Protein AF-A0A3D0C8U3-F1 (afdb_monomer_lite)

pLDDT: mean 95.18, std 4.06, range [73.06, 98.56]

Structure (mmCIF, N/CA/C/O backbone):
data_AF-A0A3D0C8U3-F1
#
_entry.id   AF-A0A3D0C8U3-F1
#
loop_
_atom_site.group_PDB
_atom_site.id
_atom_site.type_symbol
_atom_site.label_atom_id
_atom_site.label_alt_id
_atom_site.label_comp_id
_atom_site.label_asym_id
_atom_site.label_entity_id
_atom_site.label_seq_id
_atom_site.pdbx_PDB_ins_code
_atom_site.Cartn_x
_atom_site.Cartn_y
_atom_site.Cartn_z
_atom_site.occupancy
_atom_site.B_iso_or_equiv
_atom_site.auth_seq_id
_atom_site.auth_comp_id
_atom_site.auth_asym_id
_atom_site.auth_atom_id
_atom_site.pdbx_PDB_model_num
ATOM 1 N N . ASN A 1 1 ? 13.011 18.836 -18.837 1.00 73.06 1 ASN A N 1
ATOM 2 C CA . ASN A 1 1 ? 13.051 18.308 -17.456 1.00 73.06 1 ASN A CA 1
ATOM 3 C C . ASN A 1 1 ? 13.917 17.067 -17.428 1.00 73.06 1 ASN A C 1
ATOM 5 O O . ASN A 1 1 ? 13.676 16.184 -18.240 1.00 73.06 1 ASN A O 1
ATOM 9 N N . THR A 1 2 ? 14.903 17.025 -16.531 1.00 92.88 2 THR A N 1
ATOM 10 C CA . THR A 1 2 ? 15.817 15.886 -16.347 1.00 92.88 2 THR A CA 1
ATOM 11 C C . THR A 1 2 ? 15.632 15.350 -14.932 1.00 92.88 2 THR A C 1
ATOM 13 O O . THR A 1 2 ? 15.610 16.137 -13.989 1.00 92.88 2 THR A O 1
ATOM 16 N N . LEU A 1 3 ? 15.458 14.035 -14.794 1.00 91.06 3 LEU A N 1
ATOM 17 C CA . LEU A 1 3 ? 15.432 13.339 -13.508 1.00 91.06 3 LEU A CA 1
ATOM 18 C C . LEU A 1 3 ? 16.756 12.596 -13.333 1.00 91.06 3 LEU A C 1
ATOM 20 O O . LEU A 1 3 ? 17.182 11.884 -14.241 1.00 91.06 3 LEU A O 1
ATOM 24 N N . GLU A 1 4 ? 17.379 12.756 -12.171 1.00 92.94 4 GLU A N 1
ATOM 25 C CA . GLU A 1 4 ? 18.636 12.106 -11.805 1.00 92.94 4 GLU A CA 1
ATOM 26 C C . GLU A 1 4 ? 18.434 11.302 -10.517 1.00 92.94 4 GLU A C 1
ATOM 28 O O . GLU A 1 4 ? 17.754 11.751 -9.595 1.00 92.94 4 GLU A O 1
ATOM 33 N N . PHE A 1 5 ? 19.004 10.097 -10.465 1.00 92.56 5 PHE A N 1
ATOM 34 C CA . PHE A 1 5 ? 18.946 9.220 -9.299 1.00 92.56 5 PHE A CA 1
ATOM 35 C C . PHE A 1 5 ? 20.350 8.692 -8.985 1.00 92.56 5 PHE A C 1
ATOM 37 O O . PHE A 1 5 ? 21.021 8.160 -9.870 1.00 92.56 5 PHE A O 1
ATOM 44 N N . SER A 1 6 ? 20.775 8.819 -7.726 1.00 93.81 6 SER A N 1
ATOM 45 C CA . SER A 1 6 ? 22.082 8.381 -7.230 1.00 93.81 6 SER A CA 1
ATOM 46 C C . SER A 1 6 ? 21.950 7.623 -5.905 1.00 93.81 6 SER A C 1
ATOM 48 O O . SER A 1 6 ? 21.021 7.842 -5.127 1.00 93.81 6 SER A O 1
ATOM 50 N N . ALA A 1 7 ? 22.879 6.699 -5.659 1.00 93.38 7 ALA A N 1
ATOM 51 C CA . ALA A 1 7 ? 22.956 5.902 -4.440 1.00 93.38 7 ALA A CA 1
ATOM 52 C C . ALA A 1 7 ? 24.423 5.736 -4.018 1.00 93.38 7 ALA A C 1
ATOM 54 O O . ALA A 1 7 ? 25.314 5.713 -4.864 1.00 93.38 7 ALA A O 1
ATOM 55 N N . VAL A 1 8 ? 24.672 5.612 -2.710 1.00 96.00 8 VAL A N 1
ATOM 56 C CA . VAL A 1 8 ? 26.035 5.525 -2.144 1.00 96.00 8 VAL A CA 1
ATOM 57 C C . VAL A 1 8 ? 26.762 4.247 -2.583 1.00 96.00 8 VAL A C 1
ATOM 59 O O . VAL A 1 8 ? 27.970 4.264 -2.799 1.00 96.00 8 VAL A O 1
ATOM 62 N N . ALA A 1 9 ? 26.039 3.134 -2.714 1.00 92.88 9 ALA A N 1
ATOM 63 C CA . ALA A 1 9 ? 26.564 1.848 -3.161 1.00 92.88 9 ALA A CA 1
ATOM 64 C C . ALA A 1 9 ? 25.419 0.955 -3.671 1.00 92.88 9 ALA A C 1
ATOM 66 O O . ALA A 1 9 ? 24.244 1.264 -3.472 1.00 92.88 9 ALA A O 1
ATOM 67 N N . GLY A 1 10 ? 25.767 -0.184 -4.274 1.00 94.19 10 GLY A N 1
ATOM 68 C CA . GLY A 1 10 ? 24.810 -1.162 -4.795 1.00 94.19 10 GLY A CA 1
ATOM 69 C C . GLY A 1 10 ? 24.678 -1.131 -6.318 1.00 94.19 10 GLY A C 1
ATOM 70 O O . GLY A 1 10 ? 25.173 -0.231 -6.996 1.00 94.19 10 GLY A O 1
ATOM 71 N N . ARG A 1 11 ? 24.036 -2.163 -6.876 1.00 94.38 11 ARG A N 1
ATOM 72 C CA . ARG A 1 11 ? 23.794 -2.260 -8.319 1.00 94.38 11 ARG A CA 1
ATOM 73 C C . ARG A 1 11 ? 22.605 -1.387 -8.708 1.00 94.38 11 ARG A C 1
ATOM 75 O O . ARG A 1 11 ? 21.502 -1.587 -8.211 1.00 94.38 11 ARG A O 1
ATOM 82 N N . MET A 1 12 ? 22.821 -0.522 -9.691 1.00 92.81 12 MET A N 1
ATOM 83 C CA . MET A 1 12 ? 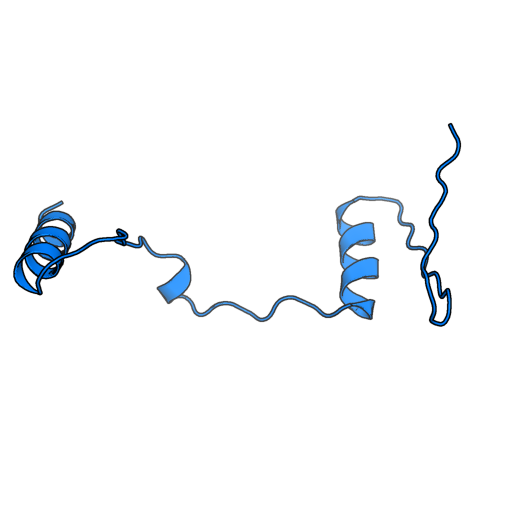21.755 0.219 -10.357 1.00 92.81 12 MET A CA 1
ATOM 84 C C . MET A 1 12 ? 21.073 -0.702 -11.372 1.00 92.81 12 MET A C 1
ATOM 86 O O . MET A 1 12 ? 21.696 -1.153 -12.335 1.00 92.81 12 MET A O 1
ATOM 90 N N . ALA A 1 13 ? 19.807 -1.029 -11.132 1.00 93.00 13 ALA A N 1
ATOM 91 C CA . ALA A 1 13 ? 18.989 -1.829 -12.032 1.00 93.00 13 ALA A CA 1
ATOM 92 C C . ALA A 1 13 ? 17.655 -1.119 -12.251 1.00 93.00 13 ALA A C 1
ATOM 94 O O . ALA A 1 13 ? 17.008 -0.698 -11.295 1.00 93.00 13 ALA A O 1
ATOM 95 N N . TYR A 1 14 ? 17.258 -0.993 -13.515 1.00 93.06 14 TYR A N 1
ATOM 96 C CA . TYR A 1 14 ? 16.045 -0.292 -13.911 1.00 93.06 14 TYR A CA 1
ATOM 97 C C . TYR A 1 14 ? 15.097 -1.264 -14.603 1.00 93.06 14 TYR A C 1
ATOM 99 O O . TYR A 1 14 ? 15.519 -2.049 -15.452 1.00 93.06 14 TYR A O 1
ATOM 107 N N . ILE A 1 15 ? 13.817 -1.180 -14.251 1.00 95.50 15 ILE A N 1
ATOM 108 C CA . ILE A 1 15 ? 12.728 -1.861 -14.947 1.00 95.50 15 ILE A CA 1
ATOM 109 C C . ILE A 1 15 ? 11.758 -0.774 -15.396 1.00 95.50 15 ILE A C 1
ATOM 111 O O . ILE A 1 15 ? 11.314 0.038 -14.585 1.00 95.50 15 ILE A O 1
ATOM 115 N N . VAL A 1 16 ? 11.475 -0.730 -16.696 1.00 96.00 16 VAL A N 1
ATOM 116 C CA . VAL A 1 16 ? 10.585 0.264 -17.299 1.00 96.00 16 VAL A CA 1
ATOM 117 C C . VAL A 1 16 ? 9.308 -0.436 -17.736 1.00 96.00 16 VAL A C 1
ATOM 119 O O . VAL A 1 16 ? 9.359 -1.445 -18.436 1.00 96.00 16 VAL A O 1
ATOM 122 N N . PHE A 1 17 ? 8.167 0.119 -17.337 1.00 97.44 17 PHE A N 1
ATOM 123 C CA . PHE A 1 17 ? 6.844 -0.388 -17.681 1.00 97.44 17 PHE A CA 1
ATOM 124 C C . PHE A 1 17 ? 6.116 0.635 -18.552 1.00 97.44 17 PHE A C 1
ATOM 126 O O . PHE A 1 17 ? 6.146 1.832 -18.268 1.00 97.44 17 PHE A O 1
ATOM 133 N N . SER A 1 18 ? 5.437 0.168 -19.595 1.00 97.44 18 SER A N 1
ATOM 134 C CA . SER A 1 18 ? 4.579 0.990 -20.447 1.00 97.44 18 SER A CA 1
ATOM 135 C C . SER A 1 18 ? 3.302 0.232 -20.805 1.00 97.44 18 SER A C 1
ATOM 137 O O . SER A 1 18 ? 3.274 -1.003 -20.806 1.00 97.44 18 SER A O 1
ATOM 139 N N . ALA A 1 19 ? 2.222 0.971 -21.056 1.00 98.19 19 ALA A N 1
ATOM 140 C CA . ALA A 1 19 ? 0.952 0.432 -21.522 1.00 98.19 19 ALA A CA 1
ATOM 141 C C . ALA A 1 19 ? 0.065 1.543 -22.099 1.00 98.19 19 ALA A C 1
ATOM 143 O O . ALA A 1 19 ? 0.214 2.709 -21.742 1.00 98.19 19 ALA A O 1
ATOM 144 N N . ASP A 1 20 ? -0.917 1.150 -22.908 1.00 98.31 20 ASP A N 1
ATOM 145 C CA . ASP A 1 20 ? -1.878 2.062 -23.548 1.00 98.31 20 ASP A CA 1
ATOM 146 C C . ASP A 1 20 ? -2.953 2.596 -22.579 1.00 98.31 20 ASP A C 1
ATOM 148 O O . ASP A 1 20 ? -3.772 3.436 -22.945 1.00 98.31 20 ASP A O 1
ATOM 152 N N . SER A 1 21 ? -2.990 2.092 -21.339 1.00 98.56 21 SER A N 1
ATOM 153 C CA . SER A 1 21 ? -3.921 2.534 -20.300 1.00 98.56 21 SER A CA 1
ATOM 154 C C . SER A 1 21 ? -3.336 2.374 -18.897 1.00 98.56 21 SER A C 1
ATOM 156 O O . SER A 1 21 ? -2.531 1.474 -18.638 1.00 98.56 21 SER A O 1
ATOM 158 N N . TYR A 1 22 ? -3.790 3.215 -17.963 1.00 98.00 22 TYR A N 1
ATOM 159 C CA . TYR A 1 22 ? -3.368 3.149 -16.561 1.00 98.00 22 TYR A CA 1
ATOM 160 C C . TYR A 1 22 ? -3.621 1.782 -15.899 1.00 98.00 22 TYR A C 1
ATOM 162 O O . TYR A 1 22 ? -2.701 1.278 -15.256 1.00 98.00 22 TYR A O 1
ATOM 170 N N . PRO A 1 23 ? -4.785 1.118 -16.070 1.00 98.00 23 PRO A N 1
ATOM 171 C CA . PRO A 1 23 ? -4.997 -0.206 -15.481 1.00 98.00 23 PRO A CA 1
ATOM 172 C C . PRO A 1 23 ? -3.989 -1.254 -15.970 1.00 98.00 23 PRO A C 1
ATOM 174 O O . PRO A 1 23 ? -3.481 -2.048 -15.181 1.00 98.00 23 PRO A O 1
ATOM 177 N N . LYS A 1 24 ? -3.655 -1.238 -17.266 1.00 98.31 24 LYS A N 1
ATOM 178 C CA . LYS A 1 24 ? -2.683 -2.172 -17.845 1.00 98.31 24 LYS A CA 1
ATOM 179 C C . LYS A 1 24 ? -1.259 -1.858 -17.379 1.00 98.31 24 LYS A C 1
ATOM 181 O O . LYS A 1 24 ? -0.509 -2.784 -17.090 1.00 98.31 24 LYS A O 1
ATOM 186 N N . LEU A 1 25 ? -0.915 -0.576 -17.230 1.00 98.38 25 LEU A N 1
ATOM 187 C CA . LEU A 1 25 ? 0.371 -0.156 -16.667 1.00 98.38 25 LEU A CA 1
ATOM 188 C C . LEU A 1 25 ? 0.556 -0.690 -15.241 1.00 98.38 25 LEU A C 1
ATOM 190 O O . LEU A 1 25 ? 1.603 -1.255 -14.931 1.00 98.38 25 LEU A O 1
ATOM 194 N N . LEU A 1 26 ? -0.470 -0.547 -14.394 1.00 97.62 26 LEU A N 1
ATOM 195 C CA . LEU A 1 26 ? -0.438 -1.045 -13.018 1.00 97.62 26 LEU A CA 1
ATOM 196 C C . LEU A 1 26 ? -0.311 -2.569 -12.970 1.00 97.62 26 LEU A C 1
ATOM 198 O O . LEU A 1 26 ? 0.489 -3.069 -12.186 1.00 97.62 26 LEU A O 1
ATOM 202 N N . ASN A 1 27 ? -1.034 -3.297 -13.829 1.00 97.44 27 ASN A N 1
ATOM 203 C CA . ASN A 1 27 ? -0.908 -4.753 -13.930 1.00 97.44 27 ASN A CA 1
ATOM 204 C C . ASN A 1 27 ? 0.521 -5.180 -14.297 1.00 97.44 27 ASN A C 1
ATOM 206 O O . ASN A 1 27 ? 1.094 -6.007 -13.594 1.00 97.44 27 ASN A O 1
ATOM 210 N N . ASN A 1 28 ? 1.126 -4.555 -15.315 1.00 97.88 28 ASN A N 1
ATOM 211 C CA . ASN A 1 28 ? 2.507 -4.844 -15.719 1.00 97.88 28 ASN A CA 1
ATOM 212 C C . ASN A 1 28 ? 3.504 -4.623 -14.567 1.00 97.88 28 ASN A C 1
ATOM 214 O O . ASN A 1 28 ? 4.439 -5.403 -14.401 1.00 97.88 28 ASN A O 1
ATOM 218 N N . TYR A 1 29 ? 3.301 -3.569 -13.770 1.00 98.00 29 TYR A N 1
ATOM 219 C CA . TYR A 1 29 ? 4.126 -3.281 -12.598 1.00 98.00 29 TYR A CA 1
ATOM 220 C C . TYR A 1 29 ? 3.990 -4.374 -11.523 1.00 98.00 29 TYR A C 1
ATOM 222 O O . TYR A 1 29 ? 4.991 -4.961 -11.108 1.00 98.00 29 TYR A O 1
ATOM 230 N N . VAL A 1 30 ? 2.759 -4.706 -11.111 1.00 97.88 30 VAL A N 1
ATOM 231 C CA . VAL A 1 30 ? 2.525 -5.680 -10.026 1.00 97.88 30 VAL A CA 1
ATOM 232 C C . VAL A 1 30 ? 2.756 -7.135 -10.437 1.00 97.88 30 VAL A C 1
ATOM 234 O O . VAL A 1 30 ? 2.967 -7.977 -9.569 1.00 97.88 30 VAL A O 1
ATOM 237 N N . ASP A 1 31 ? 2.766 -7.455 -11.732 1.00 97.38 31 ASP A N 1
ATOM 238 C CA . ASP A 1 31 ? 3.190 -8.774 -12.219 1.00 97.38 31 ASP A CA 1
ATOM 239 C C . ASP A 1 31 ? 4.675 -9.045 -11.914 1.00 97.38 31 ASP A C 1
ATOM 241 O O . ASP A 1 31 ? 5.062 -10.199 -11.735 1.00 97.38 31 ASP A O 1
ATOM 245 N N . VAL A 1 32 ? 5.496 -7.992 -11.790 1.00 97.50 32 VAL A N 1
ATOM 246 C CA . VAL A 1 32 ? 6.920 -8.096 -11.428 1.00 97.50 32 VAL A CA 1
ATOM 247 C C . VAL A 1 32 ? 7.151 -7.867 -9.935 1.00 97.50 32 VAL A C 1
ATOM 249 O O . VAL A 1 32 ? 7.924 -8.600 -9.322 1.00 97.50 32 VAL A O 1
ATOM 252 N N . THR A 1 33 ? 6.500 -6.870 -9.324 1.00 97.25 33 THR A N 1
ATOM 253 C CA . THR A 1 33 ? 6.719 -6.546 -7.898 1.00 97.25 33 THR A CA 1
ATOM 254 C C . THR A 1 33 ? 5.889 -7.390 -6.932 1.00 97.25 33 THR A C 1
ATOM 256 O O . THR A 1 33 ? 6.150 -7.372 -5.732 1.00 97.25 33 THR A O 1
ATOM 259 N N . GLY A 1 34 ? 4.892 -8.117 -7.439 1.00 97.81 34 GLY A N 1
ATOM 260 C CA . GLY A 1 34 ? 3.947 -8.907 -6.658 1.00 97.81 34 GLY A CA 1
ATOM 261 C C . GLY A 1 34 ? 2.569 -8.250 -6.557 1.00 97.81 34 GLY A C 1
ATOM 262 O O . GLY A 1 34 ? 2.437 -7.039 -6.364 1.00 97.81 34 GLY A O 1
ATOM 263 N N . LYS A 1 35 ? 1.526 -9.079 -6.669 1.00 97.12 35 LYS A N 1
ATOM 264 C CA . LYS A 1 35 ? 0.125 -8.673 -6.497 1.00 97.12 35 LYS A CA 1
ATOM 265 C C . LYS A 1 35 ? -0.234 -8.607 -5.018 1.00 97.12 35 LYS A C 1
ATOM 267 O O . LYS A 1 35 ? 0.207 -9.441 -4.229 1.00 97.12 35 LYS A O 1
ATOM 272 N N . GLN A 1 36 ? -1.086 -7.650 -4.660 1.00 95.69 36 GLN A N 1
ATOM 273 C CA . GLN A 1 36 ? -1.620 -7.540 -3.306 1.00 95.69 36 GLN A CA 1
ATOM 274 C C . GLN A 1 36 ? -2.409 -8.816 -2.945 1.00 95.69 36 GLN A C 1
ATOM 276 O O . GLN A 1 36 ? -3.279 -9.221 -3.723 1.00 95.69 36 GLN A O 1
ATOM 281 N N . PRO A 1 37 ? -2.154 -9.456 -1.788 1.00 96.56 37 PRO A N 1
AT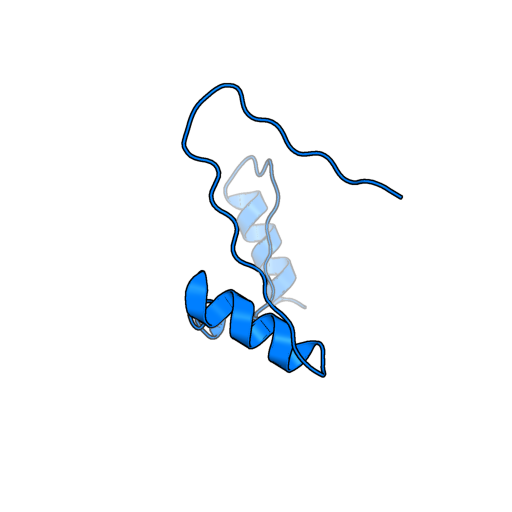OM 282 C CA . PRO A 1 37 ? -2.972 -10.571 -1.323 1.00 96.56 37 PRO A CA 1
ATOM 283 C C . PRO A 1 37 ? -4.419 -10.137 -1.074 1.00 96.56 37 PRO A C 1
ATOM 285 O O . PRO A 1 37 ? -4.682 -9.001 -0.676 1.00 96.56 37 PRO A O 1
ATOM 288 N N . LEU A 1 38 ? -5.356 -11.068 -1.269 1.00 97.19 38 LEU A N 1
ATOM 289 C CA . LEU A 1 38 ? -6.773 -10.823 -1.019 1.00 97.19 38 LEU A CA 1
ATOM 290 C C . LEU A 1 38 ? -6.999 -10.552 0.482 1.00 97.19 38 LEU A C 1
ATOM 292 O O . LEU A 1 38 ? -6.714 -11.436 1.296 1.00 97.19 38 LEU A O 1
ATOM 296 N N . PRO A 1 39 ? -7.513 -9.370 0.872 1.00 97.19 39 PRO A N 1
ATOM 297 C CA . PRO A 1 39 ? -7.811 -9.098 2.270 1.00 97.19 39 PRO A CA 1
ATOM 298 C C . PRO A 1 39 ? -8.970 -9.980 2.769 1.00 97.19 39 PRO A C 1
ATOM 300 O O . PRO A 1 39 ? -9.880 -10.308 1.998 1.00 97.19 39 PRO A O 1
ATOM 303 N N . PRO A 1 40 ? -8.984 -10.368 4.056 1.00 97.81 40 PRO A N 1
ATOM 304 C CA . PRO A 1 40 ? -10.117 -11.083 4.621 1.00 97.81 40 PRO A CA 1
ATOM 305 C C . PRO A 1 40 ? -11.351 -10.173 4.659 1.00 97.81 40 PRO A C 1
ATOM 307 O O . PRO A 1 40 ? -11.250 -8.982 4.922 1.00 97.81 40 PRO A O 1
ATOM 310 N N . ARG A 1 41 ? -12.550 -10.731 4.450 1.00 97.81 41 ARG A N 1
ATOM 311 C CA . ARG A 1 41 ? -13.784 -9.926 4.318 1.00 97.81 41 ARG A CA 1
ATOM 312 C C . ARG A 1 41 ? -14.047 -8.990 5.501 1.00 97.81 41 ARG A C 1
ATOM 314 O O . ARG A 1 41 ? -14.500 -7.871 5.293 1.00 97.81 41 ARG A O 1
ATOM 321 N N . TRP A 1 42 ? -13.742 -9.431 6.723 1.00 96.12 42 TRP A N 1
ATOM 322 C CA . TRP A 1 42 ? -13.941 -8.627 7.933 1.00 96.12 42 TRP A CA 1
ATOM 323 C C . TRP A 1 42 ? -13.099 -7.346 7.942 1.00 96.12 42 TRP A C 1
ATOM 325 O O . TRP A 1 42 ? -13.471 -6.394 8.621 1.00 96.12 42 TRP A O 1
ATOM 335 N N . SER A 1 43 ? -12.005 -7.281 7.172 1.00 96.75 43 SER A N 1
ATOM 336 C CA . SER A 1 43 ? -11.134 -6.107 7.162 1.00 96.75 43 SER A CA 1
ATOM 337 C C . SER A 1 43 ? -11.668 -4.935 6.336 1.00 96.75 43 SER A C 1
ATOM 339 O O . SER A 1 43 ? -11.041 -3.885 6.267 1.00 96.75 43 SER A O 1
ATOM 341 N N . LEU A 1 44 ? -12.796 -5.123 5.653 1.00 96.56 44 LEU A N 1
ATOM 342 C CA . LEU A 1 44 ? -13.501 -4.061 4.937 1.00 96.56 44 LEU A CA 1
ATOM 343 C C . LEU A 1 44 ? -14.606 -3.425 5.799 1.00 96.56 44 LEU A C 1
ATOM 345 O O . LEU A 1 44 ? -15.332 -2.557 5.321 1.00 96.56 44 LEU A O 1
ATOM 349 N N . GLY A 1 45 ? -14.759 -3.881 7.047 1.00 94.12 45 GLY A N 1
ATOM 350 C CA . GLY A 1 45 ? -15.696 -3.321 8.015 1.00 94.12 45 GLY A CA 1
ATOM 351 C C . GLY A 1 45 ? -15.210 -2.014 8.648 1.00 94.12 45 GLY A C 1
ATOM 352 O O . GLY A 1 45 ? -14.127 -1.508 8.357 1.00 94.12 45 GLY A O 1
ATOM 353 N N . ASN A 1 46 ? -16.030 -1.465 9.545 1.00 92.81 46 ASN A N 1
ATOM 354 C CA . ASN A 1 46 ? -15.653 -0.305 10.345 1.00 92.81 46 ASN A CA 1
ATOM 355 C C . ASN A 1 46 ? -14.605 -0.684 11.408 1.00 92.81 46 ASN A C 1
ATOM 357 O O . ASN A 1 46 ? -14.646 -1.777 11.972 1.00 92.81 46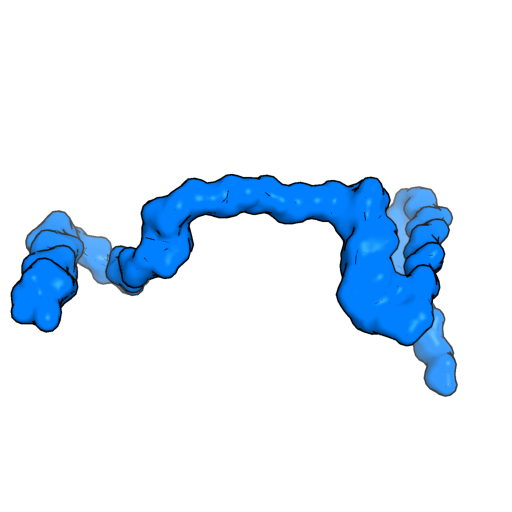 ASN A O 1
ATOM 361 N N . TYR A 1 47 ? -13.695 0.245 11.702 1.00 93.50 47 TYR A N 1
ATOM 362 C CA . TYR A 1 47 ? -12.684 0.096 12.741 1.00 93.50 47 TYR A CA 1
ATOM 363 C C . TYR A 1 47 ? -12.795 1.217 13.770 1.00 93.50 47 TYR A C 1
ATOM 365 O O . TYR A 1 47 ? -12.819 2.395 13.414 1.00 93.50 47 TYR A O 1
ATOM 373 N N . ALA A 1 48 ? -12.743 0.847 15.048 1.00 93.69 48 ALA A N 1
ATOM 374 C CA . ALA A 1 48 ? -12.586 1.773 16.160 1.00 93.69 48 ALA A CA 1
ATOM 375 C C . ALA A 1 48 ? -11.182 1.616 16.753 1.00 93.69 48 ALA A C 1
ATOM 377 O O . ALA A 1 48 ? -10.830 0.556 17.269 1.00 93.69 48 ALA A O 1
ATOM 378 N N . SER A 1 49 ? -10.363 2.663 16.669 1.00 92.88 49 SER A N 1
ATOM 379 C CA . SER A 1 49 ? -9.030 2.678 17.267 1.00 92.88 49 SER A CA 1
ATOM 380 C C . SER A 1 49 ? -8.644 4.090 17.680 1.00 92.88 49 SER A C 1
ATOM 382 O O . SER A 1 49 ? -9.006 5.070 17.028 1.00 92.88 49 SER A O 1
ATOM 384 N N . ARG A 1 50 ? -7.896 4.191 18.775 1.00 93.12 50 ARG A N 1
ATOM 385 C CA . ARG A 1 50 ? -7.342 5.443 19.278 1.00 93.12 50 ARG A CA 1
ATOM 386 C C . ARG A 1 50 ? -6.026 5.159 19.987 1.00 93.12 50 ARG A C 1
ATOM 388 O O . ARG A 1 50 ? -5.935 4.265 20.824 1.00 93.12 50 ARG A O 1
ATOM 395 N N . PHE A 1 51 ? -5.023 5.984 19.706 1.00 95.38 51 PHE A N 1
ATOM 396 C CA . PHE A 1 51 ? -3.815 6.010 20.519 1.00 95.38 51 PHE A CA 1
ATOM 397 C C . PHE A 1 51 ? -4.102 6.650 21.886 1.00 95.38 51 PHE A C 1
ATOM 399 O O . PHE A 1 51 ? -4.707 7.724 21.967 1.00 95.38 51 PHE A O 1
ATOM 406 N N . GLY A 1 52 ? -3.645 6.008 22.962 1.00 95.62 52 GLY A N 1
ATOM 407 C CA . GLY A 1 52 ? -3.746 6.553 24.316 1.00 95.62 52 GLY A CA 1
ATOM 408 C C . GLY A 1 52 ? -5.013 6.182 25.090 1.00 95.62 52 GLY A C 1
ATOM 409 O O . GLY A 1 52 ? -5.407 6.952 25.966 1.00 95.62 52 GLY A O 1
ATOM 410 N N . TYR A 1 53 ? -5.629 5.029 24.806 1.00 97.38 53 TYR A N 1
ATOM 411 C CA . TYR A 1 53 ? -6.497 4.380 25.792 1.00 97.38 53 TYR A CA 1
ATOM 412 C C . TYR A 1 53 ? -5.700 4.095 27.065 1.00 97.38 53 TYR A C 1
ATOM 414 O O . TYR A 1 53 ? -4.617 3.510 27.000 1.00 97.38 53 TYR A O 1
ATOM 422 N N . ARG A 1 54 ? -6.210 4.527 28.218 1.00 97.38 54 ARG A N 1
ATOM 423 C CA . ARG A 1 54 ? -5.504 4.400 29.501 1.00 97.38 54 ARG A CA 1
ATOM 424 C C . ARG A 1 54 ? -5.924 3.188 30.311 1.00 97.38 54 ARG A C 1
ATOM 426 O O . ARG A 1 54 ? -5.202 2.788 31.218 1.00 97.38 54 ARG A O 1
ATOM 433 N N . ASN A 1 55 ? -7.087 2.623 30.015 1.00 96.88 55 ASN A N 1
ATOM 434 C CA . ASN A 1 55 ? -7.609 1.439 30.681 1.00 96.88 55 ASN A CA 1
ATOM 435 C C . ASN A 1 55 ? -8.640 0.726 29.793 1.00 96.88 55 ASN A C 1
ATOM 437 O O . ASN A 1 55 ? -9.116 1.265 28.794 1.00 96.88 55 ASN A O 1
ATOM 441 N N . GLU A 1 56 ? -8.994 -0.496 30.186 1.00 97.06 56 GLU A N 1
ATOM 442 C CA . GLU A 1 56 ? -9.967 -1.340 29.487 1.00 97.06 56 GLU A CA 1
ATOM 443 C C . GLU A 1 56 ? -11.359 -0.699 29.390 1.00 97.06 56 GLU A C 1
ATOM 445 O O . GLU A 1 56 ? -12.038 -0.860 28.374 1.00 97.06 56 GLU A O 1
ATOM 450 N N . LYS A 1 57 ? -11.779 0.057 30.416 1.00 97.75 57 LYS A N 1
ATOM 451 C CA . LYS A 1 57 ? -13.099 0.696 30.446 1.00 97.75 57 LYS A CA 1
ATOM 452 C C . LYS A 1 57 ? -13.272 1.653 29.268 1.00 97.75 57 LYS A C 1
ATOM 454 O O . LYS A 1 57 ? -14.291 1.590 28.594 1.00 97.75 57 LYS A O 1
ATOM 459 N N . GLU A 1 58 ? -12.267 2.474 28.965 1.00 97.25 58 GLU A N 1
ATOM 460 C CA . GLU A 1 58 ? -12.324 3.410 27.832 1.00 97.25 58 GLU A CA 1
ATOM 461 C C . GLU A 1 58 ? -12.508 2.695 26.479 1.00 97.25 58 GLU A C 1
ATOM 463 O O . GLU A 1 58 ? -13.214 3.190 25.593 1.00 97.25 58 GLU A O 1
ATOM 468 N N . VAL A 1 59 ? -11.901 1.514 26.319 1.00 96.50 59 VAL A N 1
ATOM 469 C CA . VAL A 1 59 ? -12.056 0.687 25.113 1.00 96.50 59 VAL A CA 1
ATOM 470 C C . VAL A 1 59 ? -13.470 0.110 25.047 1.00 96.50 59 VAL A C 1
ATOM 472 O O . VAL A 1 59 ? -14.128 0.223 24.015 1.00 96.50 59 VAL A O 1
ATOM 475 N N . ARG A 1 60 ? -13.972 -0.457 26.152 1.00 96.56 60 ARG A N 1
ATOM 476 C CA . ARG A 1 60 ? -15.331 -1.020 26.222 1.00 96.56 60 ARG A CA 1
ATOM 477 C C . ARG A 1 60 ? -16.412 0.032 26.003 1.00 96.56 60 ARG A C 1
ATOM 479 O O . ARG A 1 60 ? -17.341 -0.219 25.245 1.00 96.56 60 ARG A O 1
ATOM 486 N N . ASP A 1 61 ? -16.259 1.215 26.594 1.00 96.25 61 ASP A N 1
ATOM 487 C CA . ASP A 1 61 ? -17.169 2.343 26.384 1.00 96.25 61 ASP A CA 1
ATOM 488 C C . ASP A 1 61 ? -17.209 2.742 24.896 1.00 96.25 61 ASP A C 1
ATOM 490 O O . ASP A 1 61 ? -18.276 3.028 24.353 1.00 96.25 61 ASP A O 1
ATOM 494 N N . THR A 1 62 ? -16.055 2.714 24.210 1.00 95.69 62 THR 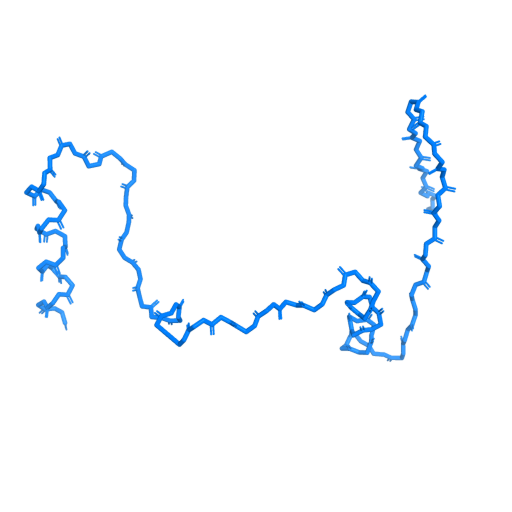A N 1
ATOM 495 C CA . THR A 1 62 ? -15.993 2.972 22.763 1.00 95.69 62 THR A CA 1
ATOM 496 C C . THR A 1 62 ? -16.749 1.899 21.982 1.00 95.69 62 THR A C 1
ATOM 498 O O . THR A 1 62 ? -17.552 2.241 21.122 1.00 95.69 62 THR A O 1
ATOM 501 N N . VAL A 1 63 ? -16.517 0.616 22.279 1.00 95.31 63 VAL A N 1
ATOM 502 C CA . VAL A 1 63 ? -17.203 -0.500 21.606 1.00 95.31 63 VAL A CA 1
ATOM 503 C C . VAL A 1 63 ? -18.718 -0.408 21.789 1.00 95.31 63 VAL A C 1
ATOM 505 O O . VAL A 1 63 ? -19.440 -0.500 20.801 1.00 95.31 63 VAL A O 1
ATOM 508 N N . ASN A 1 64 ? -19.194 -0.153 23.011 1.00 96.06 64 ASN A N 1
ATOM 509 C CA . 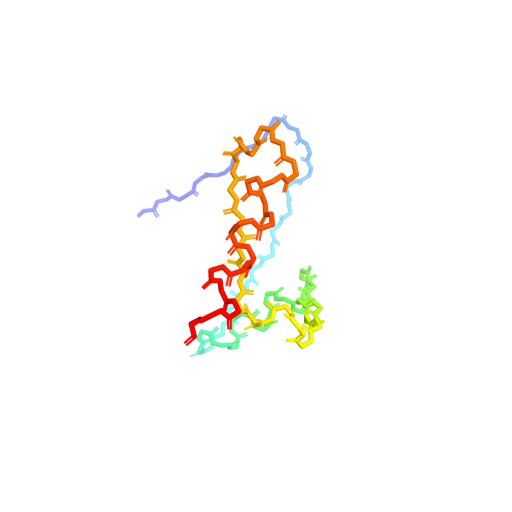ASN A 1 64 ? -20.625 -0.010 23.293 1.00 96.06 64 ASN A CA 1
ATOM 510 C C . ASN A 1 64 ? -21.249 1.112 22.457 1.00 96.06 64 ASN A C 1
ATOM 512 O O . ASN A 1 64 ? -22.279 0.904 21.830 1.00 96.06 64 ASN A O 1
ATOM 516 N N . LYS A 1 65 ? -20.560 2.253 22.327 1.00 94.56 65 LYS A N 1
ATOM 517 C CA . LYS A 1 65 ? -21.023 3.350 21.470 1.00 94.56 65 LYS A CA 1
ATOM 518 C C . LYS A 1 65 ? -21.228 2.928 20.010 1.00 94.56 65 LYS A C 1
ATOM 520 O O . LYS A 1 65 ? -22.127 3.454 19.375 1.00 94.56 65 LYS A O 1
ATOM 525 N N . PHE A 1 66 ? -20.402 2.036 19.464 1.00 93.69 66 PHE A N 1
ATOM 526 C CA . PHE A 1 66 ? -20.578 1.537 18.093 1.00 93.69 66 PHE A CA 1
ATOM 527 C C . PHE A 1 66 ? -21.656 0.455 17.973 1.00 93.69 66 PHE A C 1
ATOM 529 O O . PHE A 1 66 ? -22.215 0.309 16.894 1.00 93.69 66 PHE A O 1
ATOM 536 N N . ILE A 1 67 ? -21.930 -0.300 19.041 1.00 93.25 67 ILE A N 1
ATOM 537 C CA . ILE A 1 67 ? -23.025 -1.283 19.083 1.00 93.25 67 ILE A CA 1
ATOM 538 C C . ILE A 1 67 ? -24.387 -0.580 19.166 1.00 93.25 67 ILE A C 1
ATOM 540 O O . ILE A 1 67 ? -25.350 -1.063 18.579 1.00 93.25 67 ILE A O 1
ATOM 544 N N . ASP A 1 68 ? -24.457 0.541 19.887 1.00 90.00 68 ASP A N 1
ATOM 545 C CA . ASP A 1 68 ? -25.695 1.296 20.119 1.00 90.00 68 ASP A CA 1
ATOM 546 C C . ASP A 1 68 ? -26.110 2.203 18.937 1.00 90.00 68 ASP A C 1
ATOM 548 O O . ASP A 1 68 ? -27.195 2.788 18.973 1.00 90.00 68 ASP A O 1
ATOM 552 N N . LEU A 1 69 ? -25.249 2.362 17.921 1.00 76.88 69 LEU A N 1
ATOM 553 C CA . LEU A 1 69 ? -25.492 3.150 16.699 1.00 76.88 69 LEU A CA 1
ATOM 554 C C . LEU A 1 69 ? -26.140 2.306 15.596 1.00 76.88 69 LEU A C 1
AT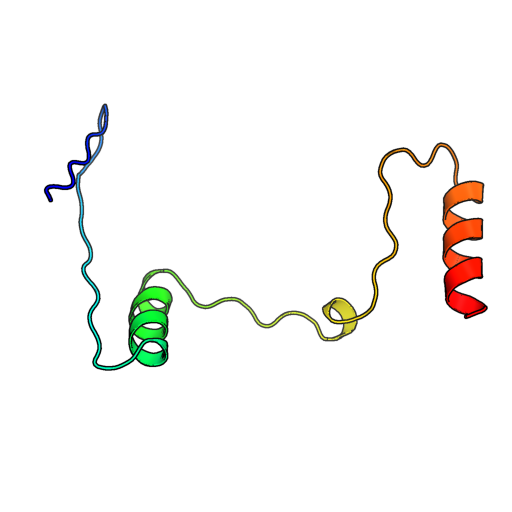OM 556 O O . LEU A 1 69 ? -27.025 2.863 14.907 1.00 76.88 69 LEU A O 1
#

Secondary structure (DSSP, 8-state):
-------SSS---------SSHHHHHHHHHHHH-PPPPPPGGGGS-----TT--SHHHHHHHHHHHH--

Sequence (69 aa):
NTLEFSAVAGRMAYIVFSADSYPKLLNNYVDVTGKQPLPPRWSLGNYASRFGYRNEKEVRDTVNKFIDL

Foldseek 3Di:
DDDDDDDPDDDDDDDDFDDPDPVVSVVRVCVVVPDDDDDDPCVVDDDDDDPDDPDPVVVVVSVVVVVVD

Radius of gyration: 22.58 Å; chains: 1; bounding box: 52×29×54 Å